Protein AF-A0A1H5YU48-F1 (afdb_monomer_lite)

Sequence (65 aa):
MLFDRLYVLRNQLIHGGATWNSRVNRAQIRDGAAILGFLVPVFIELMMDHAHEDWGRPFYPVTEG

pLDDT: mean 86.03, std 11.5, range [53.66, 97.94]

Structure (mmCIF, N/CA/C/O backbone):
data_AF-A0A1H5YU48-F1
#
_entry.id   AF-A0A1H5YU48-F1
#
loop_
_atom_site.group_PDB
_atom_site.id
_atom_site.type_symbol
_atom_site.label_atom_id
_atom_site.label_alt_id
_atom_site.label_comp_id
_atom_site.label_asym_id
_atom_site.label_entity_id
_atom_site.label_seq_id
_atom_site.pdbx_PDB_ins_code
_atom_site.Cartn_x
_atom_site.Cartn_y
_atom_site.Cartn_z
_atom_site.occupancy
_atom_site.B_iso_or_equiv
_atom_site.auth_seq_id
_atom_site.auth_comp_id
_atom_site.auth_asym_id
_atom_site.auth_atom_id
_atom_site.pdbx_PDB_model_num
ATOM 1 N N . MET A 1 1 ? 4.658 -8.117 -10.952 1.00 82.75 1 MET A N 1
ATOM 2 C CA . MET A 1 1 ? 5.389 -6.942 -11.490 1.00 82.75 1 MET A CA 1
ATOM 3 C C . MET A 1 1 ? 5.022 -5.612 -10.805 1.00 82.75 1 MET A C 1
ATOM 5 O O . MET A 1 1 ? 5.934 -4.861 -10.478 1.00 82.75 1 MET A O 1
ATOM 9 N N . LEU A 1 2 ? 3.737 -5.260 -10.615 1.00 91.06 2 LEU A N 1
ATOM 10 C CA . LEU A 1 2 ? 3.349 -4.045 -9.863 1.00 91.06 2 LEU A CA 1
ATOM 11 C C . LEU A 1 2 ? 3.523 -4.228 -8.346 1.00 91.06 2 LEU A C 1
ATOM 13 O O . LEU A 1 2 ? 4.226 -3.448 -7.709 1.00 91.06 2 LEU A O 1
ATOM 17 N N . PHE A 1 3 ? 2.934 -5.288 -7.787 1.00 92.56 3 PHE A N 1
ATOM 18 C CA . PHE A 1 3 ? 3.012 -5.575 -6.351 1.00 92.56 3 PHE A CA 1
ATOM 19 C C . PHE A 1 3 ? 4.446 -5.819 -5.870 1.00 92.56 3 PHE A C 1
ATOM 21 O O . PHE A 1 3 ? 4.807 -5.332 -4.807 1.00 92.56 3 PHE A O 1
ATOM 28 N N . ASP A 1 4 ? 5.301 -6.437 -6.690 1.00 93.38 4 ASP A N 1
ATOM 29 C CA . ASP A 1 4 ? 6.732 -6.590 -6.378 1.00 93.38 4 ASP A CA 1
ATOM 30 C C . ASP A 1 4 ? 7.427 -5.234 -6.191 1.00 93.38 4 ASP A C 1
ATOM 32 O O . ASP A 1 4 ? 8.260 -5.065 -5.304 1.00 93.38 4 ASP A O 1
ATOM 36 N N . ARG A 1 5 ? 7.059 -4.228 -6.997 1.00 90.94 5 ARG A N 1
ATOM 37 C CA . ARG 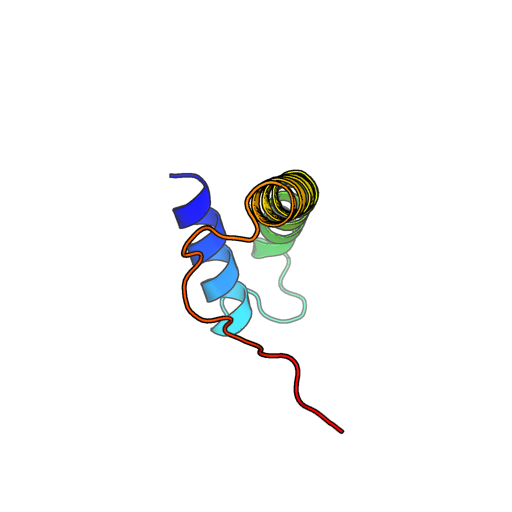A 1 5 ? 7.608 -2.871 -6.872 1.00 90.94 5 ARG A CA 1
ATOM 38 C C . ARG A 1 5 ? 7.084 -2.162 -5.629 1.00 90.94 5 ARG A C 1
ATOM 40 O O . ARG A 1 5 ? 7.864 -1.499 -4.952 1.00 90.94 5 ARG A O 1
ATOM 47 N N . LEU A 1 6 ? 5.805 -2.338 -5.295 1.00 91.94 6 LEU A N 1
ATOM 48 C CA . LEU A 1 6 ? 5.240 -1.841 -4.034 1.00 91.94 6 LEU A CA 1
ATOM 49 C C . LEU A 1 6 ? 5.896 -2.517 -2.820 1.00 91.94 6 LEU A C 1
ATOM 51 O O . LEU A 1 6 ? 6.176 -1.858 -1.822 1.00 91.94 6 LEU A O 1
ATOM 55 N N . TYR A 1 7 ? 6.220 -3.806 -2.923 1.00 90.56 7 TYR A N 1
ATOM 56 C CA . TYR A 1 7 ? 6.937 -4.547 -1.891 1.00 90.56 7 TYR A CA 1
ATOM 57 C C . TYR A 1 7 ? 8.372 -4.033 -1.703 1.00 90.56 7 TYR A C 1
ATOM 59 O O . TYR A 1 7 ? 8.800 -3.785 -0.577 1.00 90.56 7 TYR A O 1
ATOM 67 N N . VAL A 1 8 ? 9.104 -3.785 -2.794 1.00 88.75 8 VAL A N 1
ATOM 68 C CA . VAL A 1 8 ? 10.429 -3.142 -2.733 1.00 88.75 8 VAL A CA 1
ATOM 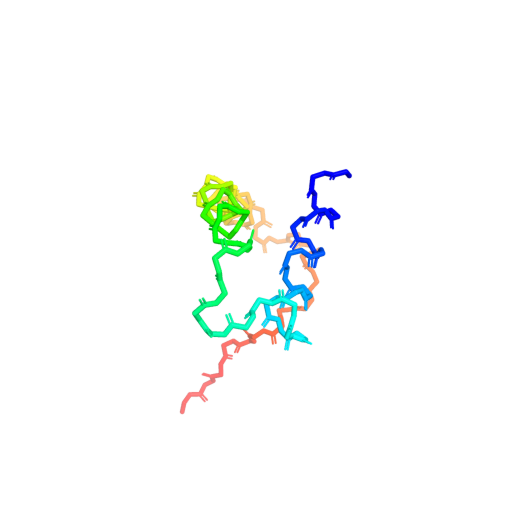69 C C . VAL A 1 8 ? 10.336 -1.744 -2.114 1.00 88.75 8 VAL A C 1
ATOM 71 O O . VAL A 1 8 ? 11.154 -1.407 -1.259 1.00 88.75 8 VAL A O 1
ATOM 74 N N . LEU A 1 9 ? 9.321 -0.955 -2.479 1.00 88.25 9 LEU A N 1
ATOM 75 C CA . LEU A 1 9 ? 9.088 0.376 -1.913 1.00 88.25 9 LEU A CA 1
ATOM 76 C C . LEU A 1 9 ? 8.819 0.317 -0.399 1.00 88.25 9 LEU A C 1
ATOM 78 O O . LEU A 1 9 ? 9.407 1.086 0.362 1.00 88.25 9 LEU A O 1
ATOM 82 N N . ARG A 1 10 ? 8.003 -0.639 0.065 1.00 88.50 10 ARG A N 1
ATOM 83 C CA . ARG A 1 10 ? 7.809 -0.917 1.499 1.00 88.50 10 ARG A CA 1
ATOM 84 C C . ARG A 1 10 ? 9.141 -1.241 2.175 1.00 88.50 10 ARG A C 1
ATOM 86 O O . ARG A 1 10 ? 9.436 -0.686 3.230 1.00 88.50 10 ARG A O 1
ATOM 93 N N . ASN A 1 11 ? 9.957 -2.109 1.578 1.00 87.00 11 ASN A N 1
ATOM 94 C CA . ASN A 1 11 ? 11.245 -2.492 2.159 1.00 87.00 11 ASN A CA 1
ATOM 95 C C . ASN A 1 11 ? 12.186 -1.290 2.290 1.00 87.00 11 ASN A C 1
ATOM 97 O O . ASN A 1 11 ? 12.874 -1.161 3.296 1.00 87.00 11 ASN A O 1
ATOM 101 N N . GLN A 1 12 ? 12.179 -0.374 1.321 1.00 83.00 12 GLN A N 1
ATOM 102 C CA . GLN A 1 12 ? 12.951 0.866 1.402 1.00 83.00 12 GLN A CA 1
ATOM 103 C C . GLN A 1 12 ? 12.471 1.782 2.534 1.00 83.00 12 GLN A C 1
ATOM 105 O O . GLN A 1 12 ? 13.302 2.428 3.172 1.00 83.00 12 GLN A O 1
ATOM 110 N N . LEU A 1 13 ? 11.162 1.828 2.798 1.00 82.38 13 LEU A N 1
ATOM 111 C CA . LEU A 1 13 ? 10.594 2.609 3.896 1.00 82.38 13 LEU A CA 1
ATOM 112 C C . LEU A 1 13 ? 10.963 2.024 5.268 1.00 82.38 13 LEU A C 1
ATOM 114 O O . LEU A 1 13 ? 11.347 2.770 6.162 1.00 82.38 13 LEU A O 1
ATOM 118 N N . ILE A 1 14 ? 10.884 0.699 5.424 1.00 84.00 14 ILE A N 1
ATOM 119 C CA . ILE A 1 14 ? 11.129 0.011 6.703 1.00 84.00 14 ILE A CA 1
ATOM 120 C C . ILE A 1 14 ? 12.625 -0.148 7.010 1.00 84.00 14 ILE A C 1
ATOM 122 O O . ILE A 1 14 ? 13.036 0.016 8.154 1.00 84.00 14 ILE A O 1
ATOM 126 N N . HIS A 1 15 ? 13.452 -0.455 6.008 1.00 82.19 15 HIS A N 1
ATOM 127 C CA . HIS A 1 15 ? 14.868 -0.796 6.201 1.00 82.19 15 HIS A CA 1
ATOM 128 C C . HIS A 1 15 ? 15.839 0.350 5.871 1.00 82.19 15 HIS A C 1
ATOM 130 O O . HIS A 1 15 ? 17.046 0.135 5.811 1.00 82.19 15 HIS A O 1
ATOM 136 N N . GLY A 1 16 ? 15.341 1.576 5.681 1.00 66.06 16 GLY A N 1
ATOM 137 C CA . GLY A 1 16 ? 16.195 2.768 5.611 1.00 66.06 16 GLY A CA 1
ATOM 138 C C . GLY A 1 16 ? 16.776 3.099 4.231 1.00 66.06 16 GLY A C 1
ATOM 139 O O . GLY A 1 16 ? 17.748 3.842 4.143 1.00 66.06 16 GLY A O 1
ATOM 140 N N . GLY A 1 17 ? 16.158 2.622 3.145 1.00 63.19 17 GLY A N 1
ATOM 141 C CA . GLY A 1 17 ? 16.410 3.116 1.779 1.00 63.19 17 GLY A CA 1
ATOM 142 C C . GLY A 1 17 ? 15.715 4.455 1.471 1.00 63.19 17 GLY A C 1
ATOM 143 O O . GLY A 1 17 ? 15.983 5.085 0.449 1.00 63.19 17 GLY A O 1
ATOM 144 N N . ALA A 1 18 ? 14.824 4.900 2.359 1.00 61.84 18 ALA A N 1
ATOM 145 C CA . ALA A 1 18 ? 14.148 6.192 2.346 1.00 61.84 18 ALA A CA 1
ATOM 146 C C . ALA A 1 18 ? 14.466 6.945 3.649 1.00 61.84 18 ALA A C 1
ATOM 148 O O . ALA A 1 18 ? 13.651 7.012 4.563 1.00 61.84 18 ALA A O 1
ATOM 149 N N . THR A 1 19 ? 15.684 7.468 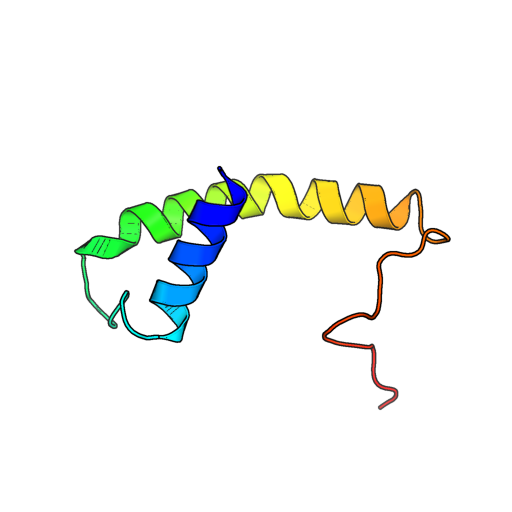3.785 1.00 60.50 19 THR A N 1
ATOM 150 C CA . THR A 1 19 ? 16.063 8.243 4.975 1.00 60.50 19 THR A CA 1
ATOM 151 C C . THR A 1 19 ? 15.242 9.532 5.090 1.00 60.50 19 THR A C 1
ATOM 153 O O . THR A 1 19 ? 14.878 10.155 4.086 1.00 60.50 19 THR A O 1
ATOM 156 N N . TRP A 1 20 ? 14.953 9.947 6.328 1.00 54.44 20 TRP A N 1
ATOM 157 C CA . TRP A 1 20 ? 14.292 11.220 6.626 1.00 54.44 20 TRP A CA 1
ATOM 158 C C . TRP A 1 20 ? 15.051 12.368 5.942 1.00 54.44 20 TRP A C 1
ATOM 160 O O . TRP A 1 20 ? 16.253 12.529 6.138 1.00 54.44 20 TRP A O 1
ATOM 170 N N . ASN A 1 21 ? 14.344 13.142 5.111 1.00 53.66 21 ASN A N 1
ATOM 171 C CA . ASN A 1 21 ? 14.866 14.233 4.273 1.00 53.66 21 ASN A CA 1
ATOM 172 C C . ASN A 1 21 ? 15.652 13.835 2.999 1.00 53.66 21 ASN A C 1
ATOM 174 O O . ASN A 1 21 ? 16.118 14.713 2.268 1.00 53.66 21 ASN A O 1
ATOM 178 N N . SER A 1 22 ? 15.738 12.547 2.649 1.00 64.06 22 SER A N 1
ATOM 179 C CA . SER A 1 22 ? 16.227 12.149 1.323 1.00 64.06 22 SER A CA 1
ATOM 180 C C . SER A 1 22 ? 15.218 12.534 0.240 1.00 64.06 22 SER A C 1
ATOM 182 O O . SER A 1 22 ? 14.022 12.246 0.323 1.00 64.06 22 SER A O 1
ATOM 184 N N . ARG A 1 23 ? 15.697 13.219 -0.803 1.00 62.81 23 ARG A N 1
ATOM 185 C CA . ARG A 1 23 ? 14.884 13.624 -1.963 1.00 62.81 23 ARG A CA 1
ATOM 186 C C . ARG A 1 23 ? 14.714 12.500 -2.986 1.00 62.81 23 ARG A C 1
ATOM 188 O O . ARG A 1 23 ? 13.811 12.584 -3.811 1.00 62.81 23 ARG A O 1
ATOM 195 N N . VAL A 1 24 ? 15.547 11.461 -2.919 1.00 67.94 24 VAL A N 1
ATOM 196 C CA . VAL A 1 24 ? 15.685 10.455 -3.983 1.00 67.94 24 VAL A CA 1
ATOM 197 C C . VAL A 1 24 ? 14.441 9.569 -4.105 1.00 67.94 24 VAL A C 1
ATOM 199 O O . VAL A 1 24 ? 14.021 9.281 -5.219 1.00 67.94 24 VAL A O 1
ATOM 202 N N . ASN A 1 25 ? 13.794 9.207 -2.989 1.00 75.69 25 ASN A N 1
ATOM 203 C CA . ASN A 1 25 ? 12.681 8.245 -3.002 1.00 75.69 25 ASN A CA 1
ATOM 204 C C . ASN A 1 25 ? 11.276 8.882 -2.872 1.00 75.69 25 ASN A C 1
ATOM 206 O O . ASN A 1 25 ? 10.262 8.190 -2.836 1.00 75.69 25 ASN A O 1
ATOM 210 N N . ARG A 1 26 ? 11.166 10.218 -2.798 1.00 81.38 26 ARG A N 1
ATOM 211 C CA . ARG A 1 26 ? 9.868 10.873 -2.522 1.00 81.38 26 ARG A CA 1
ATOM 212 C C . ARG A 1 26 ? 8.852 10.734 -3.650 1.00 81.38 26 ARG A C 1
ATOM 214 O O . ARG A 1 26 ? 7.663 10.604 -3.374 1.00 81.38 26 ARG A O 1
ATOM 221 N N . ALA A 1 27 ? 9.310 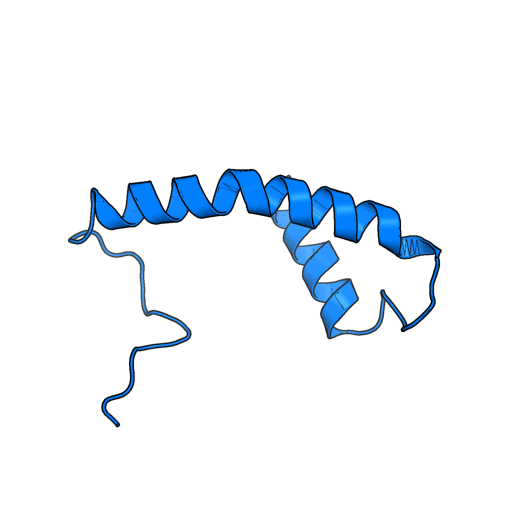10.764 -4.901 1.00 86.19 27 ALA A N 1
ATOM 222 C CA . ALA A 1 27 ? 8.431 10.566 -6.050 1.00 86.19 27 ALA A CA 1
ATOM 223 C C . ALA A 1 27 ? 7.826 9.153 -6.037 1.00 86.19 27 ALA A C 1
ATOM 225 O O . ALA A 1 27 ? 6.615 9.017 -6.147 1.00 86.19 27 ALA A O 1
ATOM 226 N N . GLN A 1 28 ? 8.638 8.123 -5.777 1.00 86.50 28 GLN A N 1
ATOM 227 C CA . GLN A 1 28 ? 8.168 6.735 -5.737 1.00 86.50 28 GLN A CA 1
ATOM 228 C C . GLN A 1 28 ? 7.208 6.487 -4.566 1.00 86.50 28 GLN A C 1
ATOM 230 O O . GLN A 1 28 ? 6.215 5.790 -4.744 1.00 86.50 28 GLN A O 1
ATOM 235 N N . ILE A 1 29 ? 7.447 7.101 -3.399 1.00 88.19 29 ILE A N 1
ATOM 236 C CA . ILE A 1 29 ? 6.508 7.047 -2.264 1.00 88.19 29 ILE A CA 1
ATOM 237 C C . ILE A 1 29 ? 5.162 7.672 -2.639 1.00 88.19 29 ILE A C 1
ATOM 239 O O . ILE A 1 29 ? 4.125 7.061 -2.396 1.00 88.19 29 ILE A O 1
ATOM 243 N N . ARG A 1 30 ? 5.161 8.866 -3.244 1.00 90.56 30 ARG A N 1
ATOM 244 C CA . ARG A 1 30 ? 3.927 9.539 -3.677 1.00 90.56 30 ARG A CA 1
ATOM 245 C C . ARG A 1 30 ? 3.166 8.694 -4.695 1.00 90.56 30 ARG A C 1
ATOM 247 O O . ARG A 1 30 ? 1.962 8.511 -4.552 1.00 90.56 30 ARG A O 1
ATOM 254 N N . ASP A 1 31 ? 3.861 8.184 -5.703 1.00 92.56 31 ASP A N 1
ATOM 255 C CA . ASP A 1 31 ? 3.232 7.427 -6.780 1.00 92.56 31 ASP A CA 1
ATOM 256 C C . ASP A 1 31 ? 2.720 6.071 -6.252 1.00 92.56 31 ASP A C 1
ATOM 258 O O . ASP A 1 31 ? 1.598 5.670 -6.552 1.00 92.56 31 ASP A O 1
ATOM 262 N N . GLY A 1 32 ? 3.481 5.408 -5.374 1.00 92.88 32 GLY A N 1
ATOM 263 C CA . GLY A 1 32 ? 3.051 4.196 -4.675 1.00 92.88 32 GLY A CA 1
ATOM 264 C C . GLY A 1 32 ? 1.836 4.425 -3.773 1.00 92.88 32 GLY A C 1
ATOM 265 O O . GLY A 1 32 ? 0.912 3.615 -3.781 1.00 92.88 32 GLY A O 1
ATOM 266 N N . ALA A 1 33 ? 1.791 5.548 -3.051 1.00 93.56 33 ALA A N 1
ATOM 267 C CA . ALA A 1 33 ? 0.636 5.932 -2.244 1.00 93.56 33 ALA A CA 1
ATOM 268 C C . ALA A 1 33 ? -0.604 6.208 -3.108 1.00 93.56 33 ALA A C 1
ATOM 270 O O . ALA A 1 33 ? -1.693 5.772 -2.751 1.00 93.56 33 ALA A O 1
ATOM 271 N N . ALA A 1 34 ? -0.451 6.869 -4.261 1.00 96.12 34 ALA A N 1
ATOM 272 C CA . ALA A 1 34 ? -1.553 7.098 -5.196 1.00 96.12 34 ALA A CA 1
ATOM 273 C C . ALA A 1 34 ? -2.108 5.781 -5.766 1.00 96.12 34 ALA A C 1
ATOM 275 O O . ALA A 1 34 ? -3.321 5.589 -5.815 1.00 96.12 34 ALA A O 1
ATOM 276 N N . ILE A 1 35 ? -1.226 4.844 -6.132 1.00 95.69 35 ILE A N 1
ATOM 277 C CA . ILE A 1 35 ? -1.616 3.507 -6.603 1.00 95.69 35 ILE A CA 1
ATOM 278 C C . ILE A 1 35 ? -2.376 2.747 -5.510 1.00 95.69 35 ILE A C 1
ATOM 280 O O . ILE A 1 35 ? -3.443 2.197 -5.772 1.00 95.69 35 ILE A O 1
ATOM 284 N N . LEU A 1 36 ? -1.857 2.729 -4.279 1.00 96.12 36 LEU A N 1
ATOM 285 C CA . LEU A 1 36 ? -2.532 2.075 -3.155 1.00 96.12 36 LEU A CA 1
ATOM 286 C C . LEU A 1 36 ? -3.864 2.753 -2.815 1.00 96.12 36 LEU A C 1
ATOM 288 O O . LEU A 1 36 ? -4.825 2.056 -2.516 1.00 96.12 36 LEU A O 1
ATOM 292 N N . GLY A 1 37 ? -3.949 4.081 -2.925 1.00 96.69 37 GLY A N 1
ATOM 293 C CA . GLY A 1 37 ? -5.190 4.831 -2.726 1.00 96.69 37 GLY A CA 1
ATOM 294 C C . GLY A 1 37 ? -6.302 4.432 -3.698 1.00 96.69 37 GLY A C 1
ATOM 295 O O . GLY A 1 37 ? -7.469 4.473 -3.328 1.00 96.69 37 GLY A O 1
ATOM 296 N N . PHE A 1 38 ? -5.949 3.992 -4.908 1.00 96.56 38 PHE A N 1
ATOM 297 C CA . PHE A 1 38 ? -6.902 3.426 -5.862 1.00 96.56 3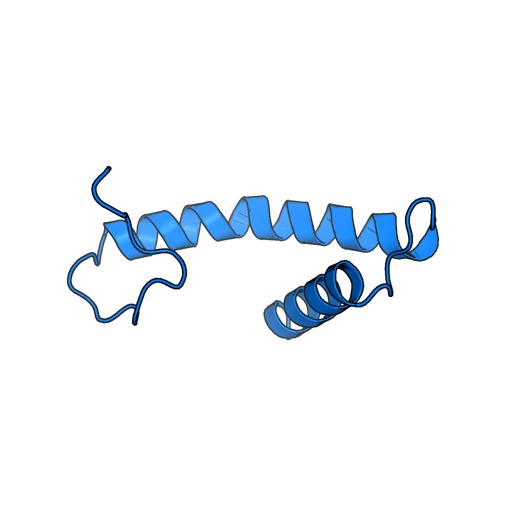8 PHE A CA 1
ATOM 298 C C . PHE A 1 38 ? -7.216 1.947 -5.583 1.00 96.56 38 PHE A C 1
ATOM 300 O O . PHE A 1 38 ? -8.369 1.541 -5.662 1.00 96.56 38 PHE A O 1
ATOM 307 N N . LEU A 1 39 ? -6.207 1.134 -5.257 1.00 96.75 39 LEU A N 1
ATOM 308 C CA . LEU A 1 39 ? -6.363 -0.323 -5.153 1.00 96.75 39 LEU A CA 1
ATOM 309 C C . LEU A 1 39 ? -6.973 -0.799 -3.829 1.00 96.75 39 LEU A C 1
ATOM 311 O O . LEU A 1 39 ? -7.760 -1.739 -3.825 1.00 96.75 39 LEU A O 1
ATOM 315 N N . VAL A 1 40 ? -6.611 -0.177 -2.704 1.00 95.88 40 VAL A N 1
ATOM 316 C CA . VAL A 1 40 ? -7.057 -0.614 -1.370 1.00 95.88 40 VAL A CA 1
ATOM 317 C C . VAL A 1 40 ? -8.586 -0.596 -1.229 1.00 95.88 40 VAL A C 1
ATOM 319 O O . VAL A 1 40 ? -9.114 -1.594 -0.744 1.00 95.88 40 VAL A O 1
ATOM 322 N N . PRO A 1 41 ? -9.320 0.447 -1.673 1.00 97.69 41 PRO A N 1
ATOM 323 C CA . PRO A 1 41 ? -10.783 0.433 -1.625 1.00 97.69 41 PRO A CA 1
ATOM 324 C C . PRO A 1 41 ? -11.397 -0.748 -2.383 1.00 97.69 41 PRO A C 1
ATOM 326 O O . PRO A 1 41 ? -12.279 -1.410 -1.851 1.00 97.69 41 PRO A O 1
ATOM 329 N N . VAL A 1 42 ? -10.871 -1.065 -3.572 1.00 97.50 42 VAL A N 1
ATOM 330 C CA . VAL A 1 42 ? -11.340 -2.193 -4.397 1.00 97.50 42 VAL A CA 1
ATOM 331 C C . VAL A 1 42 ? -11.124 -3.528 -3.684 1.00 97.50 42 VAL A C 1
ATOM 333 O O . VAL A 1 42 ? -11.987 -4.399 -3.720 1.00 97.50 42 VAL A O 1
ATOM 336 N N . PHE A 1 43 ? -9.980 -3.702 -3.015 1.00 94.94 43 PHE A N 1
ATOM 337 C CA . PHE A 1 43 ? -9.718 -4.918 -2.241 1.00 94.94 43 PHE A CA 1
ATOM 338 C C . PHE A 1 43 ? -10.674 -5.055 -1.059 1.00 94.94 43 PHE A C 1
ATOM 340 O O . PHE A 1 43 ? -11.179 -6.146 -0.818 1.00 94.94 43 PHE A O 1
ATOM 347 N N . ILE A 1 44 ? -10.939 -3.959 -0.344 1.00 94.12 44 ILE A N 1
ATOM 348 C CA . ILE A 1 44 ? -11.874 -3.958 0.785 1.00 94.12 44 ILE A CA 1
ATOM 349 C C . ILE A 1 44 ? -13.283 -4.315 0.308 1.00 94.12 44 ILE A C 1
ATOM 351 O O . ILE A 1 44 ? -13.908 -5.183 0.905 1.00 94.12 44 ILE A O 1
ATOM 355 N N . GLU A 1 45 ? -13.758 -3.696 -0.774 1.00 97.38 45 GLU A N 1
ATOM 356 C CA . GLU A 1 45 ? -15.068 -3.989 -1.367 1.00 97.38 45 GLU A CA 1
ATOM 357 C C . GLU A 1 45 ? -15.186 -5.469 -1.750 1.00 97.38 45 GLU A C 1
ATOM 359 O O . GLU A 1 45 ? -16.102 -6.151 -1.299 1.00 97.38 45 GLU A O 1
ATOM 364 N N . LEU A 1 46 ? -14.189 -6.010 -2.458 1.00 96.62 46 LEU A N 1
ATOM 365 C CA . LEU A 1 46 ? -14.165 -7.421 -2.846 1.00 96.62 46 LEU A CA 1
ATOM 366 C C . LEU A 1 46 ? -14.214 -8.369 -1.636 1.00 96.62 46 LEU A C 1
ATOM 368 O O . LEU A 1 46 ? -14.945 -9.360 -1.662 1.00 96.62 46 LEU A O 1
ATOM 372 N N . MET A 1 47 ? -13.444 -8.065 -0.585 1.00 94.81 47 MET A N 1
ATOM 373 C CA . MET A 1 47 ? -13.430 -8.846 0.656 1.00 94.81 47 MET A CA 1
ATOM 374 C C . MET A 1 47 ? -14.769 -8.771 1.397 1.00 94.81 47 MET A C 1
ATOM 376 O O . MET A 1 47 ? -15.192 -9.763 1.985 1.00 94.81 47 MET A O 1
ATOM 380 N N . MET A 1 48 ? -15.437 -7.613 1.377 1.00 94.62 48 MET A N 1
ATOM 381 C CA . MET A 1 48 ? -16.758 -7.433 1.985 1.00 94.62 48 MET A CA 1
ATOM 382 C C . MET A 1 48 ? -17.840 -8.205 1.224 1.00 94.62 48 MET A C 1
ATOM 384 O O . MET A 1 48 ? -18.661 -8.867 1.857 1.00 94.62 48 MET A O 1
ATOM 388 N N . ASP A 1 49 ? -17.806 -8.179 -0.109 1.00 97.94 49 ASP A N 1
ATOM 389 C CA . ASP A 1 49 ? -18.753 -8.907 -0.963 1.00 97.94 49 ASP A CA 1
ATOM 390 C C . ASP A 1 49 ? -18.610 -10.432 -0.835 1.00 97.94 49 ASP A C 1
ATOM 392 O O . ASP A 1 49 ? -19.583 -11.172 -0.987 1.00 97.94 49 ASP A O 1
ATOM 396 N N . HIS A 1 50 ? -17.409 -10.909 -0.497 1.00 96.44 50 HIS A N 1
ATOM 397 C CA . HIS A 1 50 ? -17.085 -12.330 -0.349 1.00 96.44 50 HIS A CA 1
ATOM 398 C C . HIS A 1 50 ? -16.580 -12.646 1.067 1.00 96.44 50 HIS A C 1
ATOM 400 O O . HIS A 1 50 ? -15.578 -13.337 1.260 1.00 96.44 50 HIS A O 1
ATOM 406 N N . ALA A 1 51 ? -17.291 -12.157 2.086 1.00 92.81 51 ALA A N 1
ATOM 407 C CA . ALA A 1 51 ? -16.874 -12.252 3.490 1.00 92.81 51 ALA A CA 1
ATOM 408 C C . ALA A 1 51 ? -16.691 -13.690 4.028 1.00 92.81 51 ALA A C 1
ATOM 410 O O . ALA A 1 51 ? -16.076 -13.881 5.076 1.00 92.81 51 ALA A O 1
ATOM 411 N N . HIS A 1 52 ? -17.240 -14.697 3.342 1.00 94.25 52 HIS A N 1
ATOM 412 C CA . HIS A 1 52 ? -17.151 -16.108 3.733 1.00 94.25 52 HIS A CA 1
ATOM 413 C C . HIS A 1 52 ? -16.009 -16.877 3.050 1.00 94.25 52 HIS A C 1
ATOM 415 O O . HIS A 1 52 ? -15.820 -18.057 3.347 1.00 94.25 52 HIS A O 1
ATOM 421 N N . GLU A 1 53 ? -15.265 -16.245 2.140 1.00 95.00 53 GLU A N 1
ATOM 422 C CA . GLU A 1 53 ? -14.073 -16.849 1.540 1.00 95.00 53 GLU A CA 1
ATOM 423 C C . GLU A 1 53 ? -12.892 -16.886 2.524 1.00 95.00 53 GLU A C 1
ATOM 425 O O . GLU A 1 53 ? -12.810 -16.106 3.477 1.00 95.00 53 GLU A O 1
ATOM 430 N N . ASP A 1 54 ? -11.953 -17.808 2.293 1.00 92.69 54 ASP A N 1
ATOM 431 C CA . ASP A 1 54 ? -10.718 -17.887 3.074 1.00 92.69 54 ASP A CA 1
ATOM 432 C C . ASP A 1 54 ? -9.714 -16.824 2.604 1.00 92.69 54 ASP A C 1
ATOM 434 O O . ASP A 1 54 ? -8.900 -17.045 1.707 1.00 92.69 54 ASP A O 1
ATOM 438 N N . TRP A 1 55 ? -9.766 -15.658 3.246 1.00 90.69 55 TRP A N 1
ATOM 439 C CA . TRP A 1 55 ? -8.810 -14.561 3.061 1.00 90.69 55 TRP A CA 1
ATOM 440 C C . TRP A 1 55 ? -7.522 -14.728 3.889 1.00 90.69 55 TRP A C 1
ATOM 442 O O . TRP A 1 55 ? -6.674 -13.831 3.923 1.00 90.69 55 TRP A O 1
ATOM 452 N N . GLY A 1 56 ? -7.358 -15.866 4.569 1.00 89.81 56 GLY A N 1
ATOM 453 C CA . GLY A 1 56 ? -6.277 -16.115 5.510 1.00 89.81 56 GLY A CA 1
ATOM 454 C C . GLY A 1 56 ? -6.474 -15.425 6.862 1.00 89.81 56 GLY A C 1
ATOM 455 O O . GLY A 1 56 ? -7.498 -14.813 7.166 1.00 89.81 56 GLY A O 1
ATOM 456 N N . ARG A 1 57 ? -5.462 -15.540 7.730 1.00 85.75 57 ARG A N 1
ATOM 457 C CA . ARG A 1 57 ? -5.510 -14.937 9.070 1.00 85.75 57 ARG A CA 1
ATOM 458 C C . ARG A 1 57 ? -5.218 -13.436 8.991 1.00 85.75 57 ARG A C 1
ATOM 460 O O . ARG A 1 57 ? -4.184 -13.070 8.427 1.00 85.75 57 ARG A O 1
ATOM 467 N N . PRO A 1 58 ? -6.042 -12.570 9.609 1.00 83.38 58 PRO A N 1
ATOM 468 C CA . PRO A 1 58 ? -5.736 -11.150 9.673 1.00 83.38 58 PRO A CA 1
ATOM 469 C C . PRO A 1 58 ? -4.439 -10.935 10.458 1.00 83.38 58 PRO A C 1
ATOM 471 O O . PRO A 1 58 ? -4.272 -11.451 11.562 1.00 83.38 58 PRO A O 1
ATOM 474 N N . PHE A 1 59 ? -3.524 -10.141 9.898 1.00 84.56 59 PHE A N 1
ATOM 475 C CA . PHE A 1 59 ? -2.271 -9.774 10.573 1.00 84.56 59 PHE A CA 1
ATOM 476 C C . PHE A 1 59 ? -2.501 -8.892 11.811 1.00 84.56 59 PHE A C 1
ATOM 478 O O . PHE A 1 59 ? -1.668 -8.874 12.712 1.00 84.56 59 PHE A O 1
ATOM 485 N N . TYR A 1 60 ? -3.637 -8.189 11.855 1.00 84.06 60 TYR A N 1
ATOM 486 C CA . TYR A 1 60 ? -4.068 -7.335 12.960 1.00 84.06 60 TYR A CA 1
ATOM 487 C C . TYR A 1 60 ? -5.522 -7.680 13.314 1.00 84.06 60 TYR A C 1
ATOM 489 O O . TYR A 1 60 ? -6.441 -7.048 12.791 1.00 84.06 60 TYR A O 1
ATOM 497 N N . PRO A 1 61 ? -5.756 -8.733 14.116 1.00 83.06 61 PRO A N 1
ATOM 498 C CA . PRO A 1 61 ? -7.104 -9.101 14.530 1.00 83.06 61 PRO A CA 1
ATOM 499 C C . PRO A 1 61 ? -7.704 -8.025 15.442 1.00 83.06 61 PRO A C 1
ATOM 501 O O . PRO A 1 61 ? -6.986 -7.350 16.180 1.00 83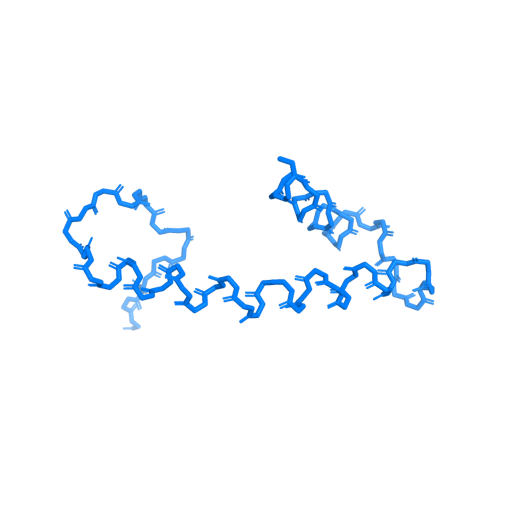.06 61 PRO A O 1
ATOM 504 N N . VAL A 1 62 ? -9.031 -7.893 15.413 1.00 84.94 62 VAL A N 1
ATOM 505 C CA . VAL A 1 62 ? -9.760 -7.080 16.393 1.00 84.94 62 VAL A CA 1
ATOM 506 C C . VAL A 1 62 ? -9.560 -7.711 17.771 1.00 84.94 62 VAL A C 1
ATOM 508 O O . VAL A 1 62 ? -9.848 -8.892 17.958 1.00 84.94 62 VAL A O 1
ATOM 511 N N . THR A 1 63 ? -9.039 -6.941 18.722 1.00 87.00 63 THR A N 1
ATOM 512 C CA . THR A 1 63 ? -8.925 -7.353 20.124 1.00 87.00 63 THR A CA 1
ATOM 513 C C . THR A 1 63 ? -10.121 -6.824 20.900 1.00 87.00 63 THR A C 1
ATOM 515 O O . THR A 1 63 ? -10.458 -5.646 20.763 1.00 87.00 63 THR A O 1
ATOM 518 N N . GLU A 1 64 ? -10.744 -7.664 21.724 1.00 81.81 64 GLU A N 1
ATOM 519 C CA . GLU A 1 64 ? -11.690 -7.184 22.734 1.00 81.81 64 GLU A CA 1
ATOM 520 C C . GLU A 1 64 ? -10.914 -6.351 23.766 1.00 81.81 64 GLU A C 1
ATOM 522 O O . GLU A 1 64 ? -9.808 -6.729 24.165 1.00 81.81 64 GLU A O 1
ATOM 527 N N . GLY A 1 65 ? -11.443 -5.168 24.085 1.00 66.94 65 GLY A N 1
ATOM 528 C CA . GLY A 1 65 ? -10.855 -4.235 25.050 1.00 66.94 65 GLY A CA 1
ATOM 529 C C . GLY A 1 65 ? -11.224 -4.555 26.488 1.00 66.94 65 GLY A C 1
ATOM 530 O O . GLY A 1 65 ? -12.265 -5.217 26.696 1.00 66.94 65 GLY A O 1
#

Secondary structure (DSSP, 8-state):
-HHHHHHHHHHHHHTTSS-TT-STTHHHHHHHHHHHHHHHHHHHHHHHHTTTS-----SSPPPP-

Radius of gyration: 15.43 Å; chains: 1; bounding box: 35×32×36 Å

Organism: NCBI:txid488547

Foldseek 3Di:
DLVVLLVVLVCCVVVVVDPDPDPPCPVVVVVSVVVCVVVVVVVVVVCVVPVVDCPDDDPDDDDDD